Protein AF-A0A3R6ETW4-F1 (afdb_monomer)

Organism: NCBI:txid165179

Mean predicted aligned error: 7.51 Å

Sequence (128 aa):
MEHKNILSYIAKDIQKTCERLGIYAQFTPKDEKHIVSSDFKMEPAIFKSIHVEADLHIHPSEVSGEDDVLDIDVSLHYRYYHWEGGENGCNIGWMKYQIQQAHFNKDKVYIDNFESLCTIKRWRGIEL

Solvent-accessible surface area (backbone atoms only — not comparable to full-atom values): 7126 Å² total; per-residue (Å²): 89,86,26,65,20,51,62,55,42,50,28,51,53,49,31,60,52,38,43,76,73,72,42,73,45,57,47,44,65,77,54,100,42,37,33,38,35,39,69,45,86,59,89,77,80,70,57,70,43,32,32,41,41,33,44,47,49,76,43,76,46,83,60,87,90,56,86,66,31,31,31,36,42,31,45,32,29,41,40,38,30,39,78,91,59,62,74,53,69,46,70,51,24,39,38,38,37,36,38,46,47,86,53,60,79,28,76,61,40,62,53,48,100,83,77,45,95,57,72,70,52,75,50,74,55,71,52,129

Secondary structure (DSSP, 8-state):
-EESSHHHHHHHHHHHHHHHTT----EEE-SSSEEEEPP---SS--EEEEEEEEEEEEEE---TT-TTEEEEEEEEEEEEEETTS-EEEEEEEEEEEEEEHHHHT-S-EE--TT--SS--EEEEEE--

Radius of gyration: 16.04 Å; Cα contacts (8 Å, |Δi|>4): 258; chains: 1; bounding box: 39×25×47 Å

Nearest PDB structures (foldseek):
  4akr-assembly2_D  TM=2.460E-01  e=7.862E-01  Dictyostelium discoideum AX2
  2aex-assembly1_A-2  TM=2.395E-01  e=8.744E-01  Homo sapiens
  1vju-assembly2_B  TM=2.584E-01  e=6.592E+00  Leishmania major

pLDDT: mean 81.84, std 14.34, range [36.06, 96.69]

Foldseek 3Di:
DKAQAVVRVVQVVVCVVCVVVVFNWRWDDPDPFKIKTAFDADPPRFFPTKIKIKGWDKDADPDPPDPQKIKIKIWIKMWTAGPVGDIDMDTFWIKIKMWGNVRRPDSMADDDDPDGPIDIDMDIDTDD

Structure (mmCIF, N/CA/C/O backbone):
data_AF-A0A3R6ETW4-F1
#
_entry.id   AF-A0A3R6ETW4-F1
#
loop_
_atom_site.group_PDB
_atom_site.id
_atom_site.type_symbol
_atom_site.label_atom_id
_atom_site.label_alt_id
_atom_site.label_comp_id
_atom_site.label_asym_id
_atom_site.label_entity_id
_atom_site.label_seq_id
_atom_site.pdbx_PDB_ins_code
_atom_site.Cartn_x
_atom_site.Cartn_y
_atom_site.Cartn_z
_atom_site.occupancy
_atom_site.B_iso_or_equiv
_atom_site.auth_seq_id
_atom_site.auth_comp_id
_atom_site.auth_asym_id
_atom_site.auth_atom_id
_atom_site.pdbx_PDB_model_num
ATOM 1 N N . MET A 1 1 ? -15.527 9.376 0.781 1.00 50.12 1 MET A N 1
ATOM 2 C CA . MET A 1 1 ? -15.152 8.514 -0.388 1.00 50.12 1 MET A CA 1
ATOM 3 C C . MET A 1 1 ? -15.454 7.056 -0.046 1.00 50.12 1 MET A C 1
ATOM 5 O O . MET A 1 1 ? -15.007 6.602 1.000 1.00 50.12 1 MET A O 1
ATOM 9 N N . GLU A 1 2 ? -16.242 6.336 -0.854 1.00 52.22 2 GLU A N 1
ATOM 10 C CA . GLU A 1 2 ? -16.604 4.930 -0.575 1.00 52.22 2 GLU A CA 1
ATOM 11 C C . GLU A 1 2 ? -15.466 3.989 -1.001 1.00 52.22 2 GLU A C 1
ATOM 13 O O . GLU A 1 2 ? -15.030 4.008 -2.154 1.00 52.22 2 GLU A O 1
ATOM 18 N N . HIS A 1 3 ? -14.980 3.171 -0.065 1.00 59.97 3 HIS A N 1
ATOM 19 C CA . HIS A 1 3 ? -13.967 2.149 -0.316 1.00 59.97 3 HIS A CA 1
ATOM 20 C C . HIS A 1 3 ? -14.565 0.756 -0.104 1.00 59.97 3 HIS A C 1
ATOM 22 O O . HIS A 1 3 ? -15.323 0.528 0.841 1.00 59.97 3 HIS A O 1
ATOM 28 N N . LYS A 1 4 ? -14.196 -0.189 -0.979 1.00 69.62 4 LYS A N 1
ATOM 29 C CA . LYS A 1 4 ? -14.671 -1.582 -0.924 1.00 69.62 4 LYS A CA 1
ATOM 30 C C . LYS A 1 4 ? -14.190 -2.337 0.318 1.00 69.62 4 LYS A C 1
ATOM 32 O O . LYS A 1 4 ? -14.741 -3.365 0.633 1.00 69.62 4 LYS A O 1
ATOM 37 N N . ASN A 1 5 ? -13.122 -1.899 0.966 1.00 80.06 5 ASN A N 1
ATOM 38 C CA . ASN A 1 5 ? -12.597 -2.424 2.234 1.00 80.06 5 ASN A CA 1
ATOM 39 C C . ASN A 1 5 ? -11.379 -1.580 2.646 1.00 80.06 5 ASN A C 1
ATOM 41 O O . ASN A 1 5 ? -10.930 -0.716 1.880 1.00 80.06 5 ASN A O 1
ATOM 45 N N . ILE A 1 6 ? -10.815 -1.847 3.826 1.00 86.56 6 ILE A N 1
ATOM 46 C CA . ILE A 1 6 ? -9.614 -1.156 4.315 1.00 86.56 6 ILE A CA 1
ATOM 47 C C . ILE A 1 6 ? -8.431 -1.293 3.349 1.00 86.56 6 ILE A C 1
ATOM 49 O O . ILE A 1 6 ? -7.775 -0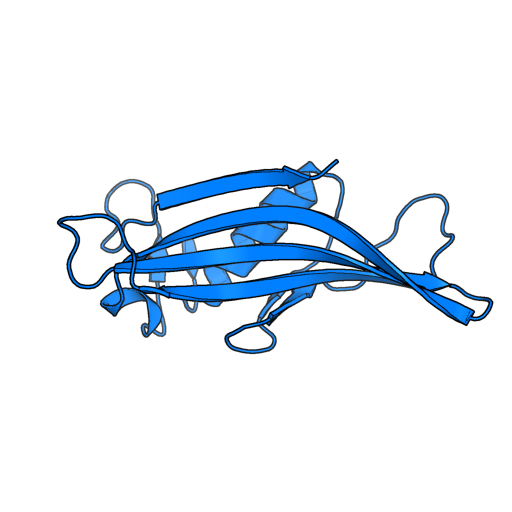.295 3.062 1.00 86.56 6 ILE A O 1
ATOM 53 N N . LEU A 1 7 ? -8.189 -2.474 2.774 1.00 89.44 7 LEU A N 1
ATOM 54 C CA . LEU A 1 7 ? -7.077 -2.674 1.834 1.00 89.44 7 LEU A CA 1
ATOM 55 C C . LEU A 1 7 ? -7.214 -1.796 0.583 1.00 89.44 7 LEU A C 1
ATOM 57 O O . LEU A 1 7 ? -6.240 -1.215 0.112 1.00 89.44 7 LEU A O 1
ATOM 61 N N . SER A 1 8 ? -8.434 -1.623 0.070 1.00 89.81 8 SER A N 1
ATOM 62 C CA . SER A 1 8 ? -8.709 -0.726 -1.057 1.00 89.81 8 SER A CA 1
ATOM 63 C C . SER A 1 8 ? -8.538 0.753 -0.695 1.00 89.81 8 SER A C 1
ATOM 65 O O . SER A 1 8 ? -8.194 1.560 -1.561 1.00 89.81 8 SER A O 1
ATOM 67 N N . TYR A 1 9 ? -8.762 1.122 0.569 1.00 88.88 9 TYR A N 1
ATOM 68 C CA . TYR A 1 9 ? -8.444 2.456 1.073 1.00 88.88 9 TYR A CA 1
ATOM 69 C C . TYR A 1 9 ? -6.932 2.666 1.151 1.00 88.88 9 TYR A C 1
ATOM 71 O O . TYR A 1 9 ? -6.434 3.635 0.579 1.00 88.88 9 TYR A O 1
ATOM 79 N N . ILE A 1 10 ? -6.205 1.731 1.772 1.00 91.25 10 ILE A N 1
ATOM 80 C CA . ILE A 1 10 ? -4.743 1.772 1.888 1.00 91.25 10 ILE A CA 1
ATOM 81 C C . ILE A 1 10 ? -4.107 1.858 0.496 1.00 91.25 10 ILE A C 1
ATOM 83 O O . ILE A 1 10 ? -3.310 2.757 0.251 1.00 91.25 10 ILE A O 1
ATOM 87 N N . ALA A 1 11 ? -4.536 1.028 -0.462 1.00 93.75 11 ALA A N 1
ATOM 88 C CA . ALA A 1 11 ? -4.054 1.086 -1.844 1.00 93.75 11 ALA A CA 1
ATOM 89 C C . ALA A 1 11 ? -4.244 2.475 -2.478 1.00 93.75 11 ALA A C 1
ATOM 91 O O . ALA A 1 11 ? -3.361 2.977 -3.173 1.00 93.75 11 ALA A O 1
ATOM 92 N N . LYS A 1 12 ? -5.381 3.134 -2.218 1.00 92.06 12 LYS A N 1
ATOM 93 C CA . LYS A 1 12 ? -5.652 4.484 -2.727 1.00 92.06 12 LYS A CA 1
ATOM 94 C C . LYS A 1 12 ? -4.847 5.571 -2.018 1.00 92.06 12 LYS A C 1
ATOM 96 O O . LYS A 1 12 ? -4.494 6.553 -2.671 1.00 92.06 12 LYS A O 1
ATOM 101 N N . ASP A 1 13 ? -4.559 5.434 -0.726 1.00 91.69 13 ASP A N 1
ATOM 102 C CA . ASP A 1 13 ? -3.714 6.395 -0.002 1.00 91.69 13 ASP A CA 1
ATOM 103 C C . ASP A 1 13 ? -2.227 6.234 -0.369 1.00 91.69 13 ASP A C 1
ATOM 105 O O . ASP A 1 13 ? -1.531 7.240 -0.541 1.00 91.69 13 ASP A O 1
ATOM 109 N N . ILE A 1 14 ? -1.766 4.997 -0.609 1.00 92.69 14 ILE A N 1
ATOM 110 C CA . ILE A 1 14 ? -0.451 4.706 -1.205 1.00 92.69 14 ILE A CA 1
ATOM 111 C C . ILE A 1 14 ? -0.362 5.360 -2.581 1.00 92.69 14 ILE A C 1
ATOM 113 O O . ILE A 1 14 ? 0.545 6.155 -2.805 1.00 92.69 14 ILE A O 1
ATOM 117 N N . GLN A 1 15 ? -1.340 5.119 -3.465 1.00 94.44 15 GLN A N 1
ATOM 118 C CA . GLN A 1 15 ? -1.366 5.716 -4.803 1.00 94.44 15 GLN A CA 1
ATOM 119 C C . GLN A 1 15 ? -1.197 7.243 -4.742 1.00 94.44 15 GLN A C 1
ATOM 121 O O . GLN A 1 15 ? -0.305 7.790 -5.382 1.00 94.44 15 GLN A O 1
ATOM 126 N N . LYS A 1 16 ? -1.993 7.933 -3.915 1.00 91.94 16 LYS A N 1
ATOM 127 C CA . LYS A 1 16 ? -1.893 9.394 -3.742 1.00 91.94 16 LYS A CA 1
ATOM 128 C C . LYS A 1 16 ? -0.548 9.844 -3.172 1.0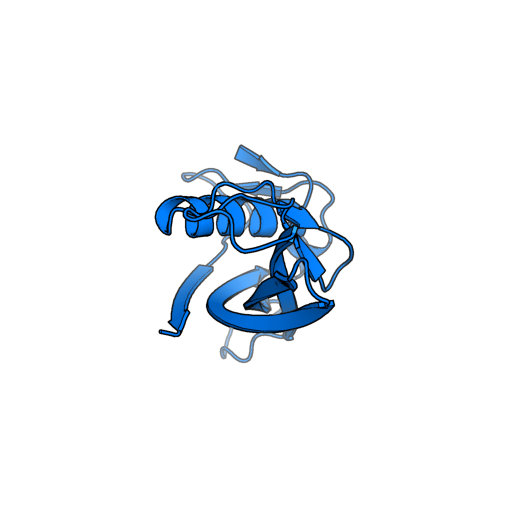0 91.94 16 LYS A C 1
ATOM 130 O O . LYS A 1 16 ? -0.119 10.966 -3.433 1.00 91.94 16 LYS A O 1
ATOM 135 N N . THR A 1 17 ? 0.080 9.026 -2.331 1.00 90.38 17 THR A N 1
ATOM 136 C CA . THR A 1 17 ? 1.395 9.327 -1.753 1.00 90.38 17 THR A CA 1
ATOM 137 C C . THR A 1 17 ? 2.484 9.176 -2.813 1.00 90.38 17 THR A C 1
ATOM 139 O O . THR A 1 17 ? 3.270 10.099 -3.000 1.00 90.38 17 THR A O 1
ATOM 142 N N . CYS A 1 18 ? 2.467 8.083 -3.570 1.00 90.06 18 CYS A N 1
ATOM 143 C CA . CYS A 1 18 ? 3.369 7.816 -4.686 1.00 90.06 18 CYS A CA 1
ATOM 144 C C . CYS A 1 18 ? 3.241 8.862 -5.810 1.00 90.06 18 CYS A C 1
ATOM 146 O O . CYS A 1 18 ? 4.255 9.351 -6.302 1.00 90.06 18 CYS A O 1
ATOM 148 N N . GLU A 1 19 ? 2.026 9.311 -6.139 1.00 91.69 19 GLU A N 1
ATOM 149 C CA . GLU A 1 19 ? 1.798 10.384 -7.122 1.00 91.69 19 GLU A CA 1
ATOM 150 C C . GLU A 1 19 ? 2.516 11.692 -6.739 1.00 91.69 19 GLU A C 1
ATOM 152 O O . GLU A 1 19 ? 3.031 12.396 -7.607 1.00 91.69 19 GLU A O 1
ATOM 157 N N . ARG A 1 20 ? 2.621 12.011 -5.439 1.00 88.56 20 ARG A N 1
ATOM 158 C CA . ARG A 1 20 ? 3.366 13.193 -4.950 1.00 88.56 20 ARG A CA 1
ATOM 159 C C . ARG A 1 20 ? 4.878 13.049 -5.090 1.00 88.56 20 ARG A C 1
ATOM 161 O O . ARG A 1 20 ? 5.576 14.056 -5.081 1.00 88.56 20 ARG A O 1
ATOM 168 N N . LEU A 1 21 ? 5.364 11.818 -5.208 1.00 85.38 21 LEU A N 1
ATOM 169 C CA . LEU A 1 21 ? 6.765 11.489 -5.464 1.00 85.38 21 LEU A CA 1
ATOM 170 C C . LEU A 1 21 ? 7.060 11.370 -6.970 1.00 85.38 21 LEU A C 1
ATOM 172 O O . LEU A 1 21 ? 8.163 10.987 -7.344 1.00 85.38 21 LEU A O 1
ATOM 176 N N . GLY A 1 22 ? 6.088 11.683 -7.837 1.00 87.94 22 GLY A N 1
ATOM 177 C CA . GLY A 1 22 ? 6.221 11.555 -9.291 1.00 87.94 22 GLY A CA 1
ATOM 178 C C . GLY A 1 22 ? 6.000 10.134 -9.819 1.00 87.94 22 GLY A C 1
ATOM 179 O O . GLY A 1 22 ? 6.281 9.864 -10.984 1.00 87.94 22 GLY A O 1
ATOM 180 N N . ILE A 1 23 ? 5.487 9.223 -8.988 1.00 90.31 23 ILE A N 1
ATOM 181 C CA . ILE A 1 23 ? 5.186 7.839 -9.363 1.00 90.31 23 ILE A CA 1
ATOM 182 C C . ILE A 1 23 ? 3.719 7.754 -9.771 1.00 90.31 23 ILE A C 1
ATOM 184 O O . ILE A 1 23 ? 2.818 7.698 -8.931 1.00 90.31 23 ILE A O 1
ATOM 188 N N . TYR A 1 24 ? 3.470 7.719 -11.073 1.00 92.06 24 TYR A N 1
ATOM 189 C CA . TYR A 1 24 ? 2.118 7.637 -11.618 1.00 92.06 24 TYR A CA 1
ATOM 190 C C . TYR A 1 24 ? 1.774 6.185 -11.968 1.00 92.06 24 TYR A C 1
ATOM 192 O O . TYR A 1 24 ? 1.993 5.742 -13.094 1.00 92.06 24 TYR A O 1
ATOM 200 N N . ALA A 1 25 ? 1.242 5.442 -10.993 1.00 93.75 25 ALA A N 1
ATOM 201 C CA . ALA A 1 25 ? 0.883 4.028 -11.127 1.00 93.75 25 ALA A CA 1
ATOM 202 C C . ALA A 1 25 ? -0.464 3.708 -10.458 1.00 93.75 25 ALA A C 1
ATOM 204 O O . ALA A 1 25 ? -0.877 4.378 -9.511 1.00 93.75 25 ALA A O 1
ATOM 205 N N . GLN A 1 26 ? -1.153 2.663 -10.922 1.00 95.88 26 GLN A N 1
ATOM 206 C CA . GLN A 1 26 ? -2.373 2.171 -10.274 1.00 95.88 26 GLN A CA 1
ATOM 207 C C . GLN A 1 26 ? -2.036 1.103 -9.237 1.00 95.88 26 GLN A C 1
ATOM 209 O O . GLN A 1 26 ? -1.430 0.099 -9.584 1.00 95.88 26 GLN A O 1
ATOM 214 N N . PHE A 1 27 ? -2.475 1.274 -7.991 1.00 95.38 27 PHE A N 1
ATOM 215 C CA . PHE A 1 27 ? -2.222 0.317 -6.908 1.00 95.38 27 PHE A CA 1
ATOM 216 C C . PHE A 1 27 ? -3.430 -0.584 -6.670 1.00 95.38 27 PHE A C 1
ATOM 218 O O . PHE A 1 27 ? -4.558 -0.099 -6.547 1.00 95.38 27 PHE A O 1
ATOM 225 N N . THR A 1 28 ? -3.189 -1.893 -6.587 1.00 94.69 28 THR A N 1
ATOM 226 C CA . THR A 1 28 ? -4.239 -2.902 -6.399 1.00 94.69 28 THR A CA 1
ATOM 227 C C . THR A 1 28 ? -3.828 -3.915 -5.327 1.00 94.69 28 THR A C 1
ATOM 229 O O . THR A 1 28 ? -2.720 -4.448 -5.411 1.00 94.69 28 THR A O 1
ATOM 232 N N . PRO A 1 29 ? -4.697 -4.224 -4.343 1.00 93.81 29 PRO A N 1
ATOM 233 C CA . PRO A 1 29 ? -4.467 -5.338 -3.427 1.00 93.81 29 PRO A CA 1
ATOM 234 C C . PRO A 1 29 ? -4.362 -6.658 -4.194 1.00 93.81 29 PRO A C 1
ATOM 236 O O . PRO A 1 29 ? -5.231 -6.969 -5.012 1.00 93.81 29 PRO A O 1
ATOM 239 N N . LYS A 1 30 ? -3.292 -7.413 -3.952 1.00 92.75 30 LYS A N 1
ATOM 240 C CA . LYS A 1 30 ? -3.104 -8.766 -4.491 1.00 92.75 30 LYS A CA 1
ATOM 241 C C . LYS A 1 30 ? -3.640 -9.810 -3.526 1.00 92.75 30 LYS A C 1
ATOM 243 O O . LYS A 1 30 ? -4.335 -10.728 -3.949 1.00 92.75 30 LYS A O 1
ATOM 248 N N . ASP A 1 31 ? -3.355 -9.615 -2.247 1.00 90.75 31 ASP A N 1
ATOM 249 C CA . ASP A 1 31 ? -3.845 -10.414 -1.133 1.00 90.75 31 ASP A CA 1
ATOM 250 C C . ASP A 1 31 ? -3.895 -9.545 0.142 1.00 90.75 31 ASP A C 1
ATOM 252 O O . ASP A 1 31 ? -3.836 -8.315 0.068 1.00 90.75 31 ASP A O 1
ATOM 256 N N . GLU A 1 32 ? -4.059 -10.169 1.309 1.00 87.31 32 GLU A N 1
ATOM 257 C CA . GLU A 1 32 ? -4.174 -9.48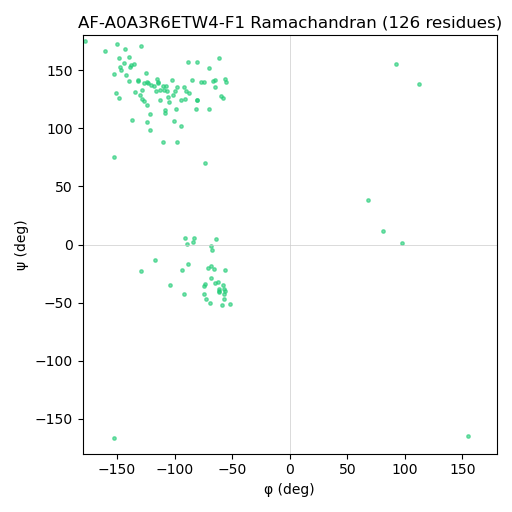0 2.602 1.00 87.31 32 GLU A CA 1
ATOM 258 C C . GLU A 1 32 ? -2.883 -8.791 3.066 1.00 87.31 32 GLU A C 1
ATOM 260 O O . GLU A 1 32 ? -2.933 -7.921 3.935 1.00 87.31 32 GLU A O 1
ATOM 265 N N . LYS A 1 33 ? -1.736 -9.178 2.502 1.00 92.81 33 LYS A N 1
ATOM 266 C CA . LYS A 1 33 ? -0.399 -8.731 2.903 1.00 92.81 33 LYS A CA 1
ATOM 267 C C . LYS A 1 33 ? 0.330 -7.956 1.813 1.00 92.81 33 LYS A C 1
ATOM 269 O O . LYS A 1 33 ? 1.318 -7.305 2.120 1.00 92.81 33 LYS A O 1
ATOM 274 N N . HIS A 1 34 ? -0.149 -7.988 0.573 1.00 94.44 34 HIS A N 1
ATOM 275 C CA . HIS A 1 34 ? 0.553 -7.378 -0.553 1.00 94.44 34 HIS A CA 1
ATOM 276 C C . HIS A 1 34 ? -0.367 -6.475 -1.377 1.00 94.44 34 HIS A C 1
ATOM 278 O O . HIS A 1 34 ? -1.432 -6.881 -1.860 1.00 94.44 34 HIS A O 1
ATOM 284 N N . ILE A 1 35 ? 0.087 -5.245 -1.613 1.00 96.19 35 ILE A N 1
ATOM 285 C CA . ILE A 1 35 ? -0.481 -4.317 -2.594 1.00 96.19 35 ILE A CA 1
ATOM 286 C C . ILE A 1 35 ? 0.590 -4.053 -3.651 1.00 96.19 35 ILE A C 1
ATOM 288 O O . ILE A 1 35 ? 1.733 -3.760 -3.325 1.00 96.19 35 ILE A O 1
ATOM 292 N N . VAL A 1 36 ? 0.225 -4.141 -4.929 1.00 96.69 36 VAL A N 1
ATOM 293 C CA . VAL A 1 36 ? 1.184 -3.993 -6.033 1.00 96.69 36 VAL A CA 1
ATOM 294 C C . VAL A 1 36 ? 0.701 -2.925 -7.003 1.00 96.69 36 VAL A C 1
ATOM 296 O O . VAL A 1 36 ? -0.497 -2.837 -7.304 1.00 96.69 36 VAL A O 1
ATOM 299 N N . SER A 1 37 ? 1.627 -2.094 -7.478 1.00 96.69 37 SER A N 1
ATOM 300 C CA . SER A 1 37 ? 1.347 -1.115 -8.519 1.00 96.69 37 SER A CA 1
ATOM 301 C C . SER A 1 37 ? 1.365 -1.745 -9.912 1.00 96.69 37 SER A C 1
ATOM 303 O O . SER A 1 37 ? 2.014 -2.757 -10.159 1.00 96.69 37 SER A O 1
ATOM 305 N N . SER A 1 38 ? 0.690 -1.114 -10.866 1.00 95.81 38 SER A N 1
ATOM 306 C CA . SER A 1 38 ? 0.990 -1.311 -12.280 1.00 95.81 38 SER A CA 1
ATOM 307 C C . SER A 1 38 ? 2.423 -0.873 -12.582 1.00 95.81 38 SER A C 1
ATOM 309 O O . SER A 1 38 ? 2.982 -0.044 -11.853 1.00 95.81 38 SER A O 1
ATOM 311 N N . ASP A 1 39 ? 2.967 -1.343 -13.702 1.00 92.94 39 ASP A N 1
ATOM 312 C CA . ASP A 1 39 ? 4.185 -0.757 -14.249 1.00 92.94 39 ASP A CA 1
ATOM 313 C C . ASP A 1 39 ? 3.988 0.745 -14.488 1.00 92.94 39 ASP A C 1
ATOM 315 O O . ASP A 1 39 ? 2.914 1.195 -14.911 1.00 92.94 39 ASP A O 1
ATOM 319 N N . PHE A 1 40 ? 5.034 1.519 -14.228 1.00 90.44 40 PHE A N 1
ATOM 320 C CA . PHE A 1 40 ? 5.098 2.937 -14.565 1.00 90.44 40 PHE A CA 1
ATOM 321 C C . PHE A 1 40 ? 6.387 3.236 -15.330 1.00 90.44 40 PHE A C 1
ATOM 323 O O . PHE A 1 40 ? 7.246 2.377 -15.511 1.00 90.44 40 PHE A O 1
ATOM 330 N N . LYS A 1 41 ? 6.501 4.452 -15.865 1.00 85.00 41 LYS A N 1
ATOM 331 C CA . LYS A 1 41 ? 7.682 4.875 -16.622 1.00 85.00 41 LYS A CA 1
ATOM 332 C C . LYS A 1 41 ? 8.462 5.902 -15.820 1.00 85.00 41 LYS A C 1
ATOM 334 O O . LYS A 1 41 ? 7.873 6.828 -15.271 1.00 85.00 41 LYS A O 1
ATOM 339 N N . MET A 1 42 ? 9.779 5.749 -15.810 1.00 78.06 42 MET A N 1
ATOM 340 C CA . MET A 1 42 ? 10.719 6.779 -15.379 1.00 78.06 42 MET A CA 1
ATOM 341 C C . MET A 1 42 ? 11.565 7.189 -16.579 1.00 78.06 42 MET A C 1
ATOM 343 O O . MET A 1 42 ? 11.901 6.346 -17.413 1.00 78.06 42 MET A O 1
ATOM 347 N N . GLU A 1 43 ? 11.887 8.476 -16.678 1.00 76.81 43 GLU A N 1
ATOM 348 C CA . GLU A 1 43 ? 12.816 8.978 -17.687 1.00 76.81 43 GLU A CA 1
ATOM 349 C C . GLU A 1 43 ? 14.219 9.147 -17.086 1.00 76.81 43 GLU A C 1
ATOM 351 O O . GLU A 1 43 ? 14.338 9.694 -15.986 1.00 76.81 43 GLU A O 1
ATOM 356 N N . PRO A 1 44 ? 15.285 8.712 -17.789 1.00 73.88 44 PRO A N 1
ATOM 357 C CA . PRO A 1 44 ? 15.277 7.983 -19.066 1.00 73.88 44 PRO A CA 1
ATOM 358 C 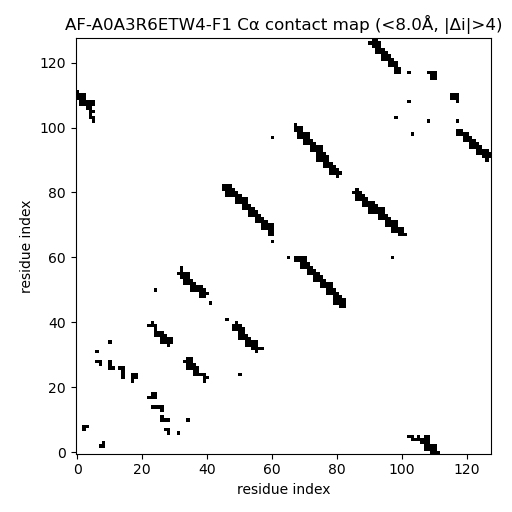C . PRO A 1 44 ? 14.750 6.540 -18.928 1.00 73.88 44 PRO A C 1
ATOM 360 O O . PRO A 1 44 ? 14.886 5.924 -17.875 1.00 73.88 44 PRO A O 1
ATOM 363 N N . ALA A 1 45 ? 14.170 5.986 -20.002 1.00 74.19 45 ALA A N 1
ATOM 364 C CA . ALA A 1 45 ? 13.531 4.661 -20.015 1.00 74.19 45 ALA A CA 1
ATOM 365 C C . ALA A 1 45 ? 14.548 3.498 -19.975 1.00 74.19 45 ALA A C 1
ATOM 367 O O . ALA A 1 45 ? 14.752 2.787 -20.957 1.00 74.19 45 ALA A O 1
ATOM 368 N N . ILE A 1 46 ? 15.200 3.325 -18.826 1.00 79.31 46 ILE A N 1
ATOM 369 C CA . ILE A 1 46 ? 16.263 2.333 -18.589 1.00 79.31 46 ILE A CA 1
ATOM 370 C C . ILE A 1 46 ? 15.740 0.969 -18.117 1.00 79.31 46 ILE A C 1
ATOM 372 O O . ILE A 1 46 ? 16.456 -0.031 -18.187 1.00 79.31 46 ILE A O 1
ATOM 376 N N . PHE A 1 47 ? 14.492 0.913 -17.652 1.00 84.44 47 PHE A N 1
ATOM 377 C CA . PHE A 1 47 ? 13.880 -0.295 -17.105 1.00 84.44 47 PHE A CA 1
ATOM 378 C C . PHE A 1 47 ? 12.931 -0.939 -18.116 1.00 84.44 47 PHE A C 1
ATOM 380 O O . PHE A 1 47 ? 12.208 -0.250 -18.838 1.00 84.44 47 PHE A O 1
ATOM 387 N N . LYS A 1 48 ? 12.938 -2.273 -18.162 1.00 85.81 48 LYS A N 1
ATOM 388 C CA . LYS A 1 48 ? 11.986 -3.080 -18.933 1.00 85.81 48 LYS A CA 1
ATOM 389 C C . LYS A 1 48 ? 10.621 -3.110 -18.259 1.00 85.81 48 LYS A C 1
ATOM 391 O O . LYS A 1 48 ? 9.602 -2.977 -18.929 1.00 85.81 48 LYS A O 1
ATOM 396 N N . SER A 1 49 ? 10.635 -3.260 -16.943 1.00 90.31 49 SER A N 1
ATOM 397 C CA . SER A 1 49 ? 9.491 -3.073 -16.060 1.00 90.31 49 SER A CA 1
ATOM 398 C C . SER A 1 49 ? 9.979 -2.413 -14.778 1.00 90.31 49 SER A C 1
ATOM 400 O O . SER A 1 49 ? 11.116 -2.635 -14.348 1.00 90.31 49 SER A O 1
ATOM 402 N N . ILE A 1 50 ? 9.134 -1.565 -14.208 1.00 92.12 50 ILE A N 1
ATOM 403 C CA . ILE A 1 50 ? 9.360 -0.954 -12.907 1.00 92.12 50 ILE A CA 1
ATOM 404 C C . ILE A 1 50 ? 8.008 -0.727 -12.244 1.00 92.12 50 ILE A C 1
ATOM 406 O O . ILE A 1 50 ? 7.113 -0.099 -12.816 1.00 92.12 50 ILE A O 1
ATOM 410 N N . HIS A 1 51 ? 7.878 -1.243 -11.030 1.00 94.94 51 HIS A N 1
ATOM 411 C CA . HIS A 1 51 ? 6.659 -1.200 -10.237 1.00 94.94 51 HIS A CA 1
ATOM 412 C C . HIS A 1 51 ? 6.997 -1.001 -8.757 1.00 94.94 51 HIS A C 1
ATOM 414 O O . HIS A 1 51 ? 8.155 -1.061 -8.339 1.00 94.94 51 HIS A O 1
ATOM 420 N N . VAL A 1 52 ? 5.972 -0.701 -7.966 1.00 94.56 52 VAL A N 1
ATOM 421 C CA . VAL A 1 52 ? 6.055 -0.581 -6.512 1.00 94.56 52 VAL A CA 1
ATOM 422 C C . VAL A 1 52 ? 5.328 -1.757 -5.881 1.00 94.56 52 VAL A C 1
ATOM 424 O O . VAL A 1 52 ? 4.188 -2.065 -6.237 1.00 94.56 52 VAL A O 1
ATOM 427 N N . GLU A 1 53 ? 5.981 -2.377 -4.913 1.00 95.62 53 GLU A N 1
ATOM 428 C CA . GLU A 1 53 ? 5.410 -3.374 -4.017 1.00 95.62 53 GLU A CA 1
ATOM 429 C C . GLU A 1 53 ? 5.234 -2.746 -2.639 1.00 95.62 53 GLU A C 1
ATOM 431 O O . GLU A 1 53 ? 6.090 -2.000 -2.165 1.00 95.62 53 GLU A O 1
ATOM 436 N N . ALA A 1 54 ? 4.088 -3.004 -2.027 1.00 95.44 54 ALA A N 1
ATOM 437 C CA . ALA A 1 54 ? 3.762 -2.566 -0.689 1.00 95.44 54 ALA A CA 1
ATOM 438 C C . ALA A 1 54 ? 3.455 -3.794 0.166 1.00 95.44 54 ALA A C 1
ATOM 440 O O . ALA A 1 54 ? 2.439 -4.463 -0.053 1.00 95.44 54 ALA A O 1
ATOM 441 N N . ASP A 1 55 ? 4.333 -4.055 1.128 1.00 95.75 55 ASP A N 1
ATOM 442 C CA . ASP A 1 55 ? 4.231 -5.165 2.069 1.00 95.75 55 ASP A CA 1
ATOM 443 C C . ASP A 1 55 ? 3.540 -4.683 3.344 1.00 95.75 55 ASP A C 1
ATOM 445 O O . ASP A 1 55 ? 3.961 -3.700 3.954 1.00 95.75 55 ASP A O 1
ATOM 449 N N . LEU A 1 56 ? 2.456 -5.353 3.732 1.00 95.12 56 LEU A N 1
ATOM 450 C CA . LEU A 1 56 ? 1.625 -5.007 4.880 1.00 95.12 56 LEU A CA 1
ATOM 451 C C . LEU A 1 56 ? 1.903 -5.978 6.029 1.00 95.12 56 LEU A C 1
ATOM 453 O O . LEU A 1 56 ? 1.698 -7.191 5.915 1.00 95.12 56 LEU A O 1
ATOM 457 N N . HIS A 1 57 ? 2.292 -5.427 7.172 1.00 94.81 57 HIS A N 1
ATOM 458 C CA . HIS A 1 57 ? 2.378 -6.133 8.437 1.00 94.81 57 HIS A CA 1
ATOM 459 C C . HIS A 1 57 ? 1.253 -5.669 9.362 1.00 94.81 57 HIS A C 1
ATOM 461 O O . HIS A 1 57 ? 1.182 -4.502 9.734 1.00 94.81 57 HIS A O 1
ATOM 467 N N . ILE A 1 58 ? 0.350 -6.588 9.703 1.00 92.19 58 ILE A N 1
ATOM 468 C CA . ILE A 1 58 ? -0.853 -6.305 10.490 1.00 92.19 58 ILE A CA 1
ATOM 469 C C . ILE A 1 58 ? -0.710 -6.995 11.837 1.00 92.19 58 ILE A C 1
ATOM 471 O O . ILE A 1 58 ? -0.522 -8.213 11.888 1.00 92.19 58 ILE A O 1
ATOM 475 N N . HIS A 1 59 ? -0.829 -6.236 12.918 1.00 91.81 59 HIS A N 1
ATOM 476 C CA . HIS A 1 59 ? -0.714 -6.759 14.272 1.00 91.81 59 HIS A CA 1
ATOM 477 C C . HIS A 1 59 ? -1.608 -5.981 15.247 1.00 91.81 59 HIS A C 1
ATOM 479 O O . HIS A 1 59 ? -2.027 -4.861 14.950 1.00 91.81 59 HIS A O 1
ATOM 485 N N . PRO A 1 60 ? -1.935 -6.557 16.417 1.00 90.06 60 PRO A N 1
ATOM 486 C CA . PRO A 1 60 ? -2.590 -5.806 17.480 1.00 90.06 60 PRO A CA 1
ATOM 487 C C . PRO A 1 60 ? -1.771 -4.567 17.860 1.00 90.06 60 PRO A C 1
ATOM 489 O O . PRO A 1 60 ? -0.540 -4.622 17.915 1.00 90.06 60 PRO A O 1
ATOM 492 N N . SER A 1 61 ? -2.459 -3.457 18.114 1.00 86.25 61 SER A N 1
ATOM 493 C CA . SER A 1 61 ? -1.841 -2.230 18.612 1.00 86.25 61 SER A CA 1
ATOM 494 C C . SER A 1 61 ? -1.268 -2.456 20.011 1.00 86.25 61 SER A C 1
ATOM 496 O O . SER A 1 61 ? -1.924 -3.026 20.882 1.00 86.25 61 SER A O 1
ATOM 498 N N . GLU A 1 62 ? -0.048 -1.974 20.239 1.00 81.06 62 GLU A N 1
ATOM 499 C CA . GLU A 1 62 ? 0.601 -1.997 21.558 1.00 81.06 62 GLU A CA 1
ATOM 500 C C . GLU A 1 62 ? 0.279 -0.741 22.390 1.00 81.06 62 GLU A C 1
ATOM 502 O O . GLU A 1 62 ? 0.757 -0.583 23.516 1.00 81.06 62 GLU A O 1
ATOM 507 N N . VAL A 1 63 ? -0.522 0.184 21.847 1.00 72.81 63 VAL A N 1
ATOM 508 C CA . VAL A 1 63 ? -0.875 1.434 22.524 1.00 72.81 63 VAL A CA 1
ATOM 509 C C . VAL A 1 63 ? -1.806 1.142 23.702 1.00 72.81 63 VAL A C 1
ATOM 511 O O . VAL A 1 63 ? -2.938 0.693 23.537 1.00 72.81 63 VAL A O 1
ATOM 514 N N . SER A 1 64 ? -1.333 1.436 24.915 1.00 59.59 64 SER A N 1
ATOM 515 C CA . SER A 1 64 ? -2.076 1.199 26.154 1.00 59.59 64 SER A CA 1
ATOM 516 C C . SER A 1 64 ? -3.426 1.928 26.169 1.00 59.59 64 SER A C 1
ATOM 518 O O . SER A 1 64 ? -3.459 3.154 26.043 1.00 59.59 64 SER 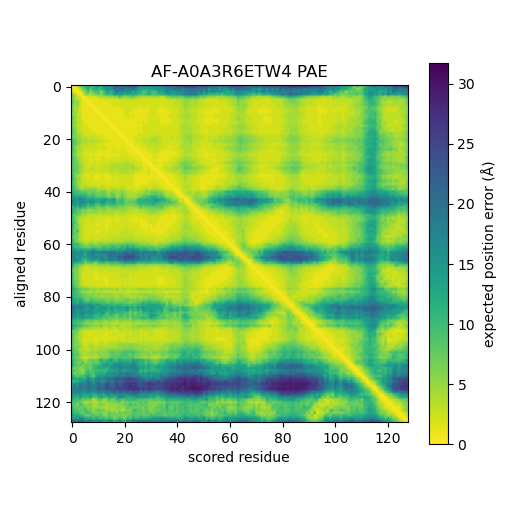A O 1
ATOM 520 N N . GLY A 1 65 ? -4.515 1.193 26.414 1.00 65.38 65 GLY A N 1
ATOM 521 C CA . GLY A 1 65 ? -5.855 1.753 26.634 1.00 65.38 65 GLY A CA 1
ATOM 522 C C . GLY A 1 65 ? -6.781 1.763 25.413 1.00 65.38 65 GLY A C 1
ATOM 523 O O . GLY A 1 65 ? -7.912 2.228 25.538 1.00 65.38 65 GLY A O 1
ATOM 524 N N . GLU A 1 66 ? -6.341 1.246 24.264 1.00 66.94 66 GLU A N 1
ATOM 525 C CA . GLU A 1 66 ? -7.201 1.001 23.101 1.00 66.94 66 GLU A CA 1
ATOM 526 C C . GLU A 1 66 ? -7.382 -0.517 22.901 1.00 66.94 66 GLU A C 1
ATOM 528 O O . GLU A 1 66 ? -6.609 -1.158 22.191 1.00 66.94 66 GLU A O 1
ATOM 533 N N . ASP A 1 67 ? -8.393 -1.107 23.549 1.00 67.50 67 ASP A N 1
ATOM 534 C CA . ASP A 1 67 ? -8.798 -2.491 23.262 1.00 67.50 67 ASP A CA 1
ATOM 535 C C . ASP A 1 67 ? -9.339 -2.583 21.814 1.00 67.50 67 ASP A C 1
ATOM 537 O O . ASP A 1 67 ? -10.052 -1.687 21.357 1.00 67.50 67 ASP A O 1
ATOM 541 N N . ASP A 1 68 ? -9.033 -3.675 21.099 1.00 81.25 68 ASP A N 1
ATOM 542 C CA . ASP A 1 68 ? -9.557 -3.994 19.749 1.00 81.25 68 ASP A CA 1
ATOM 543 C C . ASP A 1 68 ? -9.075 -3.075 18.597 1.00 81.25 68 ASP A C 1
ATOM 545 O O . ASP A 1 68 ? -9.815 -2.746 17.661 1.00 81.25 68 ASP A O 1
ATOM 549 N N . VAL A 1 69 ? -7.803 -2.663 18.636 1.00 85.19 69 VAL A N 1
ATOM 550 C CA . VAL A 1 69 ? -7.157 -1.859 17.584 1.00 85.19 69 VAL A CA 1
ATOM 551 C C . VAL A 1 69 ? -6.038 -2.639 16.893 1.00 85.19 69 VAL A C 1
ATOM 553 O O . VAL A 1 69 ? -5.252 -3.334 17.533 1.00 85.19 69 VAL A O 1
ATOM 556 N N . LEU A 1 70 ? -5.961 -2.503 15.570 1.00 88.25 70 LEU A N 1
ATOM 557 C CA . LEU A 1 70 ? -4.909 -3.044 14.718 1.00 88.25 70 LEU A CA 1
ATOM 558 C C . LEU A 1 70 ? -3.992 -1.920 14.241 1.00 88.25 70 LEU A C 1
ATOM 560 O O . LEU A 1 70 ? -4.459 -0.906 13.710 1.00 88.25 70 LEU A O 1
ATOM 564 N N . ASP A 1 71 ? -2.696 -2.156 14.370 1.00 90.25 71 ASP A N 1
ATOM 565 C CA . ASP A 1 71 ? -1.657 -1.407 13.686 1.00 90.25 71 ASP A CA 1
ATOM 566 C C . ASP A 1 71 ? -1.338 -2.118 12.360 1.00 90.25 71 ASP A C 1
ATOM 568 O O . ASP A 1 71 ? -1.250 -3.347 12.281 1.00 90.25 71 ASP A O 1
ATOM 572 N N . ILE A 1 72 ? -1.220 -1.329 11.293 1.00 92.31 72 ILE A N 1
ATOM 573 C CA . ILE A 1 72 ? -0.848 -1.790 9.958 1.00 92.31 72 ILE A CA 1
ATOM 574 C C . ILE A 1 72 ? 0.374 -0.997 9.523 1.00 92.31 72 ILE A C 1
ATOM 576 O O . ILE A 1 72 ? 0.258 0.174 9.144 1.00 92.31 72 ILE A O 1
ATOM 580 N N . ASP A 1 73 ? 1.523 -1.651 9.549 1.00 93.81 73 ASP A N 1
ATOM 581 C CA . ASP A 1 73 ? 2.768 -1.117 9.024 1.00 93.81 73 ASP A CA 1
ATOM 582 C C . ASP A 1 73 ? 2.897 -1.511 7.552 1.00 93.81 73 ASP A C 1
ATOM 584 O O . ASP A 1 73 ? 2.666 -2.658 7.171 1.00 93.81 73 ASP A O 1
ATOM 588 N N . VAL A 1 74 ? 3.225 -0.544 6.704 1.00 94.62 74 VAL A N 1
ATOM 589 C CA . VAL A 1 74 ? 3.339 -0.713 5.256 1.00 94.62 74 VAL A CA 1
ATOM 590 C C . VAL A 1 74 ? 4.723 -0.284 4.818 1.00 94.62 74 VAL A C 1
ATOM 592 O O . VAL A 1 74 ? 5.071 0.888 4.958 1.00 94.62 74 VAL A O 1
ATOM 595 N N . SER A 1 75 ? 5.471 -1.206 4.227 1.00 94.69 75 SER A N 1
ATOM 596 C CA . SER A 1 75 ? 6.780 -0.940 3.631 1.00 94.69 75 SER A CA 1
ATOM 597 C C . SER A 1 75 ? 6.638 -0.833 2.120 1.00 94.69 75 SER A C 1
ATOM 599 O O . SER A 1 75 ? 6.020 -1.692 1.498 1.00 94.69 75 SER A O 1
ATOM 601 N N . LEU A 1 76 ? 7.164 0.238 1.526 1.00 93.56 76 LEU A N 1
ATOM 602 C CA . LEU A 1 76 ? 7.091 0.494 0.089 1.00 93.56 76 LEU A CA 1
ATOM 603 C C . LEU A 1 76 ? 8.449 0.227 -0.555 1.00 93.56 76 LEU A C 1
ATOM 605 O O . LEU A 1 76 ? 9.453 0.824 -0.162 1.00 93.56 76 LEU A O 1
ATOM 609 N N . HIS A 1 77 ? 8.461 -0.601 -1.593 1.00 93.25 77 HIS A N 1
ATOM 610 C CA . HIS A 1 77 ? 9.664 -1.024 -2.299 1.00 93.25 77 HIS A CA 1
ATOM 611 C C . HIS A 1 77 ? 9.510 -0.803 -3.802 1.00 93.25 77 HIS A C 1
ATOM 613 O O . HIS A 1 77 ? 8.510 -1.207 -4.392 1.00 93.25 77 HIS A O 1
ATOM 619 N N . TYR A 1 78 ? 10.511 -0.212 -4.455 1.00 89.50 78 TYR A N 1
ATOM 620 C CA . TYR A 1 78 ? 10.618 -0.318 -5.907 1.00 89.50 78 TYR A CA 1
ATOM 621 C C . TYR A 1 78 ? 11.163 -1.685 -6.274 1.00 89.50 78 TYR A C 1
ATOM 623 O O . TYR A 1 78 ? 12.128 -2.149 -5.667 1.00 89.50 78 TYR A O 1
ATOM 631 N N . ARG A 1 79 ? 10.615 -2.263 -7.336 1.00 91.69 79 ARG A N 1
ATOM 632 C CA . ARG A 1 79 ? 11.195 -3.394 -8.054 1.00 91.69 79 ARG A CA 1
ATOM 633 C C . ARG A 1 79 ? 11.356 -3.019 -9.511 1.00 91.69 79 ARG A C 1
ATOM 635 O O . ARG A 1 79 ? 10.478 -2.378 -10.086 1.00 91.69 79 ARG A O 1
ATOM 642 N N . TYR A 1 80 ? 12.467 -3.419 -10.111 1.00 89.88 80 TYR A N 1
ATOM 643 C CA . TYR A 1 80 ? 12.696 -3.198 -11.530 1.00 89.88 80 TYR A CA 1
ATOM 644 C C . TYR A 1 80 ? 13.492 -4.326 -12.168 1.00 89.88 80 TYR A C 1
ATOM 646 O O . TYR A 1 80 ? 14.350 -4.949 -11.543 1.00 89.88 80 TYR A O 1
ATOM 654 N N . TYR A 1 81 ? 13.223 -4.526 -13.455 1.00 87.44 81 TYR A N 1
ATOM 655 C CA . TYR A 1 81 ? 13.950 -5.449 -14.315 1.00 87.44 81 TYR A CA 1
ATOM 656 C C . TYR A 1 81 ? 14.622 -4.687 -15.452 1.00 87.44 81 TYR A C 1
ATOM 658 O O . TYR A 1 81 ? 14.011 -3.826 -16.093 1.00 87.44 81 TYR A O 1
ATOM 666 N N . HIS A 1 82 ? 15.873 -5.030 -15.743 1.00 83.69 82 HIS A N 1
ATOM 667 C CA . HIS A 1 82 ? 16.616 -4.453 -16.863 1.00 83.69 82 HIS A CA 1
ATOM 668 C C . HIS A 1 82 ? 16.407 -5.235 -18.164 1.00 83.69 82 HIS A C 1
ATOM 670 O O . HIS A 1 82 ? 16.088 -6.425 -18.169 1.00 83.69 82 HIS A O 1
ATOM 676 N N . TRP A 1 83 ? 16.620 -4.562 -19.297 1.00 77.75 83 TRP A N 1
ATOM 677 C CA . TRP A 1 83 ? 16.528 -5.172 -20.628 1.00 77.75 83 TRP A CA 1
ATOM 678 C C . TRP A 1 83 ? 17.594 -6.244 -20.879 1.00 77.75 83 TRP A C 1
ATOM 680 O O . TRP A 1 83 ? 17.312 -7.231 -21.552 1.00 77.75 83 TRP A O 1
ATOM 690 N N . GLU A 1 84 ? 18.784 -6.074 -20.302 1.00 80.88 84 GLU A N 1
ATOM 691 C CA . GLU A 1 84 ? 19.926 -6.992 -20.436 1.00 80.88 84 GLU A CA 1
ATOM 692 C C . GLU A 1 84 ? 19.869 -8.177 -19.451 1.00 80.88 84 GLU A C 1
ATOM 694 O O . GLU A 1 84 ? 20.757 -9.026 -19.437 1.00 80.88 84 GLU A O 1
ATOM 699 N N . GLY A 1 85 ? 18.800 -8.261 -18.652 1.00 70.19 85 GLY A N 1
ATOM 700 C CA . GLY A 1 85 ? 18.691 -9.180 -17.522 1.00 70.19 85 GLY A CA 1
ATOM 701 C C . GLY A 1 85 ? 19.148 -8.534 -16.211 1.00 70.19 85 GLY A C 1
ATOM 702 O O . GLY A 1 85 ? 19.910 -7.572 -16.202 1.00 70.19 85 GLY A O 1
ATOM 703 N N . GLY A 1 86 ? 18.635 -9.048 -15.093 1.00 72.12 86 GLY A N 1
ATOM 704 C CA . GLY A 1 86 ? 18.865 -8.505 -13.752 1.00 72.12 86 GLY A CA 1
ATOM 705 C C . GLY A 1 86 ? 17.604 -7.898 -13.137 1.00 72.12 86 GLY A C 1
ATOM 706 O O . GLY A 1 86 ? 16.832 -7.214 -13.812 1.00 72.12 86 GLY A O 1
ATOM 707 N N . GLU A 1 87 ? 17.421 -8.176 -11.851 1.00 80.62 87 GLU A N 1
ATOM 708 C CA . GLU A 1 87 ? 16.355 -7.665 -10.992 1.00 80.62 87 GLU A CA 1
ATOM 709 C C . GLU A 1 87 ? 16.998 -6.967 -9.800 1.00 80.62 87 GLU A C 1
ATOM 711 O O . GLU A 1 87 ? 17.985 -7.460 -9.248 1.00 80.62 87 GLU A O 1
ATOM 716 N N . ASN A 1 88 ? 16.447 -5.828 -9.397 1.00 83.81 88 ASN A N 1
ATOM 717 C CA . ASN A 1 88 ? 16.860 -5.158 -8.175 1.00 83.81 88 ASN A CA 1
ATOM 718 C C . ASN A 1 88 ? 15.680 -4.375 -7.577 1.00 83.81 88 ASN A C 1
ATOM 720 O O . ASN A 1 88 ? 14.604 -4.269 -8.173 1.00 83.81 88 ASN A O 1
ATOM 724 N N . GLY A 1 89 ? 15.872 -3.846 -6.375 1.00 82.25 89 GLY A N 1
ATOM 725 C CA . GLY A 1 89 ? 14.888 -3.032 -5.690 1.00 82.25 89 GLY A CA 1
ATOM 726 C C . GLY A 1 89 ? 15.490 -2.170 -4.592 1.00 82.25 89 GLY A C 1
ATOM 727 O O . GLY A 1 89 ? 16.641 -2.349 -4.200 1.00 82.25 89 GLY A O 1
ATOM 728 N N . CYS A 1 90 ? 14.707 -1.208 -4.116 1.00 85.38 90 CYS A N 1
ATOM 729 C CA . CYS A 1 90 ? 15.086 -0.328 -3.014 1.00 85.38 90 CYS A CA 1
ATOM 730 C C . CYS A 1 90 ? 13.851 0.061 -2.201 1.00 85.38 90 CYS A C 1
ATOM 732 O O . CYS A 1 90 ? 12.750 0.127 -2.752 1.00 85.38 90 CYS A O 1
ATOM 734 N N . ASN A 1 91 ? 14.038 0.354 -0.916 1.00 88.62 91 ASN A N 1
ATOM 735 C CA . ASN A 1 91 ? 12.998 0.967 -0.100 1.00 88.62 91 ASN A CA 1
ATOM 736 C C . ASN A 1 91 ? 12.718 2.388 -0.595 1.00 88.62 91 ASN A C 1
ATOM 738 O O . ASN A 1 91 ? 13.624 3.123 -0.977 1.00 88.62 91 ASN A O 1
ATOM 742 N N . ILE A 1 92 ? 11.443 2.758 -0.589 1.00 88.00 92 ILE A N 1
ATOM 743 C CA . ILE A 1 92 ? 10.954 4.102 -0.923 1.00 88.00 92 ILE A CA 1
ATOM 744 C C . ILE A 1 92 ? 10.563 4.832 0.358 1.00 88.00 92 ILE A C 1
ATOM 746 O O . ILE A 1 92 ? 10.685 6.048 0.485 1.00 88.00 92 ILE A O 1
ATOM 750 N N . GLY A 1 93 ? 10.032 4.084 1.316 1.00 90.12 93 GLY A N 1
ATOM 751 C CA . GLY A 1 93 ? 9.505 4.628 2.546 1.00 90.12 93 GLY A CA 1
ATOM 752 C C . GLY A 1 93 ? 8.463 3.711 3.140 1.00 90.12 93 GLY A C 1
ATOM 753 O O . GLY A 1 93 ? 8.316 2.552 2.749 1.00 90.12 93 GLY A O 1
ATOM 754 N N . TRP A 1 94 ? 7.718 4.265 4.080 1.00 92.62 94 TRP A N 1
ATOM 755 C CA . TRP A 1 94 ? 6.773 3.508 4.872 1.00 92.62 94 TRP A CA 1
ATOM 756 C C . TRP A 1 94 ? 5.525 4.328 5.167 1.00 92.62 94 TRP A C 1
ATOM 758 O O . TRP A 1 94 ? 5.523 5.565 5.177 1.00 92.62 94 TRP A O 1
ATOM 768 N N . MET A 1 95 ? 4.437 3.620 5.428 1.00 92.69 95 MET A N 1
ATOM 769 C CA . MET A 1 95 ? 3.192 4.186 5.922 1.00 92.69 95 MET A CA 1
ATOM 770 C C . MET A 1 95 ? 2.724 3.353 7.106 1.00 92.69 95 MET A C 1
ATOM 772 O O . MET A 1 95 ? 2.843 2.138 7.087 1.00 92.69 95 MET A O 1
ATOM 776 N N . LYS A 1 96 ? 2.172 4.000 8.126 1.00 91.69 96 LYS A N 1
ATOM 777 C CA . LYS A 1 96 ? 1.556 3.321 9.263 1.00 91.69 96 LYS A CA 1
ATOM 778 C C . LYS A 1 96 ? 0.103 3.735 9.366 1.00 91.69 96 LYS A C 1
ATOM 780 O O . LYS A 1 96 ? -0.207 4.923 9.244 1.00 91.69 96 LYS A O 1
ATOM 785 N N . TYR A 1 97 ? -0.767 2.773 9.622 1.00 90.19 97 TYR A N 1
ATOM 786 C CA . TYR A 1 97 ? -2.181 2.993 9.881 1.00 90.19 97 TYR A CA 1
ATOM 787 C C . TYR A 1 97 ? -2.557 2.374 11.217 1.00 90.19 97 TYR A C 1
ATOM 789 O O . TYR A 1 97 ? -2.015 1.348 11.606 1.00 90.19 97 TYR A O 1
ATOM 797 N N . GLN A 1 98 ? -3.516 2.990 11.893 1.00 88.00 98 GLN A N 1
ATOM 798 C CA . GLN A 1 98 ? -4.149 2.422 13.071 1.00 88.00 98 GLN A CA 1
ATOM 799 C C . GLN A 1 98 ? -5.660 2.460 12.872 1.00 88.00 98 GLN A C 1
ATOM 801 O O . GLN A 1 98 ? -6.218 3.518 12.556 1.00 88.00 98 GLN A O 1
ATOM 806 N N . ILE A 1 99 ? -6.301 1.301 13.013 1.00 85.88 99 ILE A N 1
ATOM 807 C CA . ILE A 1 99 ? -7.726 1.090 12.742 1.00 85.88 99 ILE A CA 1
ATOM 808 C C . ILE A 1 99 ? -8.338 0.192 13.814 1.00 85.88 99 ILE A C 1
ATOM 810 O O . ILE A 1 99 ? -7.658 -0.671 14.354 1.00 85.88 99 ILE A O 1
ATOM 814 N N . GLN A 1 100 ? -9.637 0.306 14.082 1.00 83.12 100 GLN A N 1
ATOM 815 C CA . GLN A 1 100 ? -10.299 -0.687 14.939 1.00 83.12 100 GLN A CA 1
ATOM 816 C C . GLN A 1 100 ? -10.498 -2.000 14.171 1.00 83.12 100 GLN A C 1
ATOM 818 O O . GLN A 1 100 ? -10.890 -1.989 12.996 1.00 83.12 100 GLN A O 1
ATOM 823 N N . GLN A 1 101 ? -10.282 -3.131 14.841 1.00 81.62 101 GLN A N 1
ATOM 824 C CA . GLN A 1 101 ? -10.361 -4.470 14.252 1.00 81.62 101 GLN A CA 1
ATOM 825 C C . GLN A 1 101 ? -11.732 -4.744 13.619 1.00 81.62 101 GLN A C 1
ATOM 827 O O . GLN A 1 101 ? -11.815 -5.283 12.512 1.00 81.62 101 GLN A O 1
ATOM 832 N N . ALA A 1 102 ? -12.812 -4.274 14.252 1.00 77.12 102 ALA A N 1
ATOM 833 C CA . ALA A 1 102 ? -14.175 -4.376 13.733 1.00 77.12 102 ALA A CA 1
ATOM 834 C C . ALA A 1 102 ? -14.375 -3.759 12.331 1.00 77.12 102 ALA A C 1
ATOM 836 O O . ALA A 1 102 ? -15.331 -4.116 11.641 1.00 77.12 102 ALA A O 1
ATOM 837 N N . HIS A 1 103 ? -13.511 -2.835 11.891 1.00 76.06 103 HIS A N 1
ATOM 838 C CA . HIS A 1 103 ? -13.577 -2.231 10.555 1.00 76.06 103 HIS A CA 1
ATOM 839 C C . HIS A 1 103 ? -12.710 -2.925 9.514 1.00 76.06 103 HIS A C 1
ATOM 841 O O . HIS A 1 103 ? -13.008 -2.802 8.326 1.00 76.06 103 HIS A O 1
ATOM 847 N N . PHE A 1 104 ? -11.680 -3.662 9.932 1.00 77.19 104 PHE A N 1
ATOM 848 C CA . PHE A 1 104 ? -10.802 -4.375 9.008 1.00 77.19 104 PHE A CA 1
ATOM 849 C C . PHE A 1 104 ? -11.568 -5.420 8.190 1.00 77.19 104 PHE A C 1
ATOM 851 O O . PHE A 1 104 ? -11.417 -5.486 6.973 1.00 77.19 104 PHE A O 1
ATOM 858 N N . ASN A 1 105 ? -12.481 -6.140 8.844 1.00 71.38 105 ASN A N 1
ATOM 859 C CA . ASN A 1 105 ? -13.266 -7.220 8.240 1.00 71.38 105 ASN A CA 1
ATOM 860 C C . ASN A 1 105 ? -14.518 -6.746 7.477 1.00 71.38 105 ASN A C 1
ATOM 862 O O . ASN A 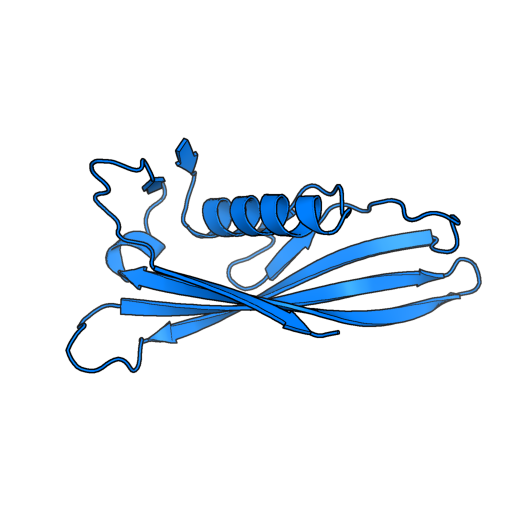1 105 ? -15.334 -7.572 7.075 1.00 71.38 105 ASN A O 1
ATOM 866 N N . LYS A 1 106 ? -14.736 -5.432 7.316 1.00 74.75 106 LYS A N 1
ATOM 867 C CA . LYS A 1 106 ? -15.932 -4.919 6.630 1.00 74.75 106 LYS A CA 1
ATOM 868 C C . LYS A 1 106 ? -15.712 -4.811 5.121 1.00 74.75 106 LYS A C 1
ATOM 870 O O . LYS A 1 106 ? -14.809 -4.113 4.664 1.00 74.75 106 LYS A O 1
ATOM 875 N N . ASP A 1 107 ? -16.661 -5.362 4.363 1.00 63.88 107 ASP A N 1
ATOM 876 C CA . ASP A 1 107 ? -16.767 -5.256 2.895 1.00 63.88 107 ASP A CA 1
ATOM 877 C C . ASP A 1 107 ? -17.108 -3.846 2.381 1.00 63.88 107 ASP A C 1
ATOM 879 O O . ASP A 1 107 ? -17.279 -3.635 1.180 1.00 63.88 107 ASP A O 1
ATOM 883 N N . LYS A 1 108 ? -17.297 -2.872 3.277 1.00 62.09 108 LYS A N 1
ATOM 884 C CA . LYS A 1 108 ? -17.487 -1.457 2.944 1.00 62.09 108 LYS A CA 1
ATOM 885 C C . LYS A 1 108 ? -16.962 -0.585 4.070 1.00 62.09 108 LYS A C 1
ATOM 887 O O . LYS A 1 108 ? -17.338 -0.767 5.229 1.00 62.09 108 LYS A O 1
ATOM 892 N N . VAL A 1 109 ? -16.151 0.407 3.715 1.00 61.00 109 VAL A N 1
ATOM 893 C CA . VAL 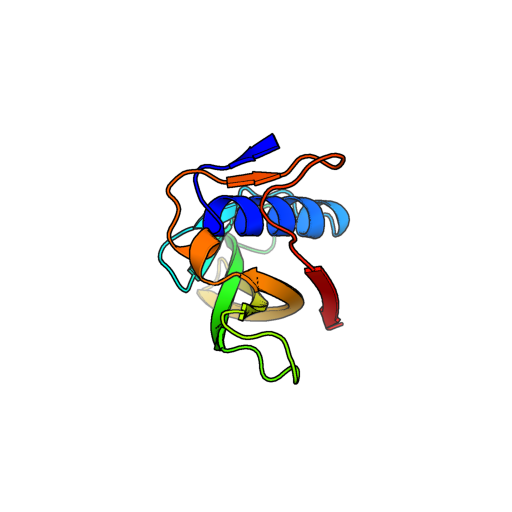A 1 109 ? -15.659 1.416 4.656 1.00 61.00 109 VAL A CA 1
ATOM 894 C C . VAL A 1 109 ? -15.971 2.801 4.098 1.00 61.00 109 VAL A C 1
ATOM 896 O O . VAL A 1 109 ? -15.577 3.142 2.980 1.00 61.00 109 VAL A O 1
ATOM 899 N N . TYR A 1 110 ? -16.696 3.595 4.886 1.00 57.78 110 TYR A N 1
ATOM 900 C CA . TYR A 1 110 ? -17.007 4.988 4.582 1.00 57.78 110 TYR A CA 1
ATOM 901 C C . TYR A 1 110 ? -16.037 5.887 5.339 1.00 57.78 110 TYR A C 1
ATOM 903 O O . TYR A 1 110 ? -16.015 5.887 6.570 1.00 57.78 110 TYR A O 1
ATOM 911 N N . ILE A 1 111 ? -15.229 6.636 4.594 1.00 58.34 111 ILE A N 1
ATOM 912 C CA . ILE A 1 111 ? -14.265 7.586 5.146 1.00 58.34 111 ILE A CA 1
ATOM 913 C C . ILE A 1 111 ? -14.634 8.947 4.563 1.00 58.34 111 ILE A C 1
ATOM 915 O O . ILE A 1 111 ? -14.324 9.233 3.404 1.00 58.34 111 ILE A O 1
ATOM 919 N N . ASP A 1 112 ? -15.359 9.752 5.340 1.00 43.44 112 ASP A N 1
ATOM 920 C CA . ASP A 1 112 ? -15.572 11.173 5.065 1.00 43.44 112 ASP A CA 1
ATOM 921 C C . ASP A 1 112 ? -15.299 12.007 6.320 1.00 43.44 112 ASP A C 1
ATOM 923 O O . ASP A 1 112 ? -15.617 11.616 7.441 1.00 43.44 112 ASP A O 1
ATOM 927 N N . ASN A 1 113 ? -14.671 13.163 6.090 1.00 46.12 113 ASN A N 1
ATOM 928 C CA . ASN A 1 113 ? -13.964 14.012 7.058 1.00 46.12 113 ASN A CA 1
ATOM 929 C C . ASN A 1 113 ? -14.812 14.632 8.185 1.00 46.12 113 ASN A C 1
ATOM 931 O O . ASN A 1 113 ? -14.277 15.447 8.930 1.00 46.12 113 ASN A O 1
ATOM 935 N N . PHE A 1 114 ? -16.100 14.310 8.310 1.00 36.06 114 PHE A N 1
ATOM 936 C CA . PHE A 1 114 ? -16.969 14.981 9.283 1.00 36.06 114 PHE A CA 1
ATOM 937 C C . PHE A 1 114 ? -17.772 14.052 10.194 1.00 36.06 114 PHE A C 1
ATOM 939 O O . PHE A 1 114 ? -18.050 14.458 11.313 1.00 36.06 114 PHE A O 1
ATOM 946 N N . GLU A 1 115 ? -18.031 12.799 9.810 1.00 36.50 115 GLU A N 1
ATOM 947 C CA . GLU A 1 115 ? -18.646 11.789 10.688 1.00 36.50 115 GLU A CA 1
ATOM 948 C C . GLU A 1 115 ? -18.191 10.388 10.246 1.00 36.50 115 GLU A C 1
ATOM 950 O O . GLU A 1 115 ? -18.910 9.649 9.574 1.00 36.50 115 GLU A O 1
ATOM 955 N N . SER A 1 116 ? -16.948 10.010 10.552 1.00 39.00 116 SER A N 1
ATOM 956 C CA . SER A 1 116 ? -16.494 8.645 10.291 1.00 39.00 116 SER A CA 1
ATOM 957 C C . SER A 1 116 ? -16.977 7.715 11.403 1.00 39.00 116 SER A C 1
ATOM 959 O O . SER A 1 116 ? -16.603 7.896 12.559 1.00 39.00 116 SER A O 1
ATOM 961 N N . LEU A 1 117 ? -17.696 6.645 11.054 1.00 49.19 117 LEU A N 1
ATOM 962 C CA . LEU A 1 117 ? -17.865 5.487 11.945 1.00 49.19 117 LEU A CA 1
ATOM 963 C C . LEU A 1 117 ? -16.547 4.717 12.156 1.00 49.19 117 LEU A C 1
ATOM 965 O O . LEU A 1 117 ? -16.549 3.774 12.926 1.00 49.19 117 LEU A O 1
ATOM 969 N N . CYS A 1 118 ? -15.457 5.087 11.467 1.00 53.09 118 CYS A N 1
ATOM 970 C CA . CYS A 1 118 ? -14.131 4.473 11.541 1.00 53.09 118 CYS A CA 1
ATOM 971 C C . CYS A 1 118 ? -13.047 5.563 11.586 1.00 53.09 118 CYS A C 1
ATOM 973 O O . CYS A 1 118 ? -12.769 6.204 10.571 1.00 53.09 118 CYS A O 1
ATOM 975 N N . THR A 1 119 ? -12.426 5.772 12.748 1.00 63.69 119 THR A N 1
ATOM 976 C CA . THR A 1 119 ? -11.272 6.672 12.886 1.00 63.69 119 THR A CA 1
ATOM 977 C C . THR A 1 119 ? -10.009 5.938 12.441 1.00 63.69 119 THR A C 1
ATOM 979 O O . THR A 1 119 ? -9.622 4.954 13.067 1.00 63.69 119 THR A O 1
ATOM 982 N N . ILE A 1 120 ? -9.356 6.421 11.380 1.00 70.69 120 ILE A N 1
ATOM 983 C CA . ILE A 1 120 ? -8.068 5.894 10.909 1.00 70.69 120 ILE A CA 1
ATOM 984 C C . ILE A 1 120 ? -6.981 6.916 11.225 1.00 70.69 120 ILE A C 1
ATOM 986 O O . ILE A 1 120 ? -6.960 8.003 10.638 1.00 70.69 120 ILE A O 1
ATOM 990 N N . LYS A 1 121 ? -6.057 6.573 12.125 1.00 78.81 121 LYS A N 1
ATOM 991 C CA . LYS A 1 121 ? -4.836 7.371 12.312 1.00 78.81 121 LYS A CA 1
ATOM 992 C C . LYS A 1 121 ? -3.802 6.918 11.284 1.00 78.81 121 LYS A C 1
ATOM 994 O O . LYS A 1 121 ? -3.728 5.733 10.965 1.00 78.81 121 LYS A O 1
ATOM 999 N N . ARG A 1 122 ? -3.039 7.863 10.730 1.00 81.75 122 ARG A N 1
ATOM 1000 C CA . ARG A 1 122 ? -2.054 7.587 9.678 1.00 81.75 122 ARG A CA 1
ATOM 1001 C C . ARG A 1 122 ? -0.768 8.374 9.866 1.00 81.75 122 ARG A C 1
ATOM 1003 O O . ARG A 1 122 ? -0.805 9.566 10.170 1.00 81.75 122 ARG A O 1
ATOM 1010 N N . TRP A 1 123 ? 0.347 7.718 9.585 1.00 84.62 123 TRP A N 1
ATOM 1011 C CA . TRP A 1 123 ? 1.694 8.279 9.592 1.00 84.62 123 TRP A CA 1
ATOM 1012 C C . TRP A 1 123 ? 2.434 7.817 8.337 1.00 84.62 123 TRP A C 1
ATOM 1014 O O . TRP A 1 123 ? 2.076 6.805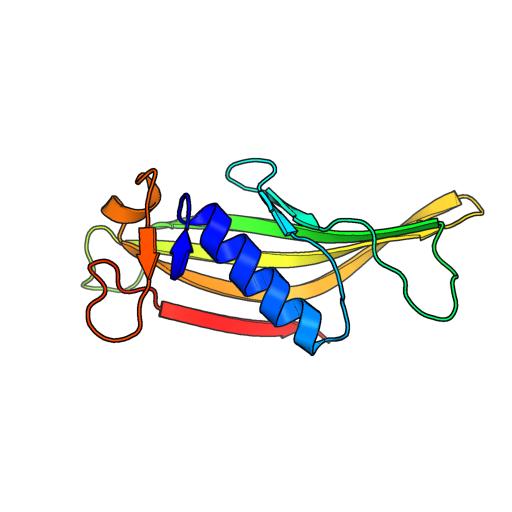 7.738 1.00 84.62 123 TRP A O 1
ATOM 1024 N N . ARG A 1 124 ? 3.438 8.577 7.899 1.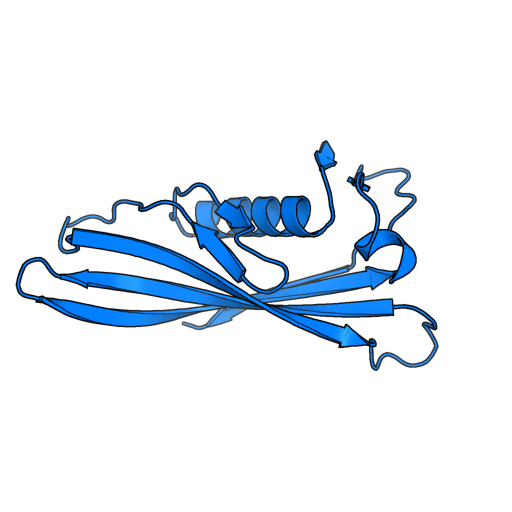00 85.25 124 ARG A N 1
ATOM 1025 C CA . ARG A 1 124 ? 4.255 8.230 6.729 1.00 85.25 124 ARG A CA 1
ATOM 1026 C C . ARG A 1 124 ? 5.648 8.826 6.834 1.00 85.25 124 ARG A C 1
ATOM 1028 O O . ARG A 1 124 ? 5.790 9.943 7.335 1.00 85.25 124 ARG A O 1
ATOM 1035 N N . GLY A 1 125 ? 6.622 8.110 6.294 1.00 78.94 125 GLY A N 1
ATOM 1036 C CA . GLY A 1 125 ? 8.005 8.545 6.145 1.00 78.94 125 GLY A CA 1
ATOM 1037 C C . GLY A 1 125 ? 8.570 8.115 4.794 1.00 78.94 125 GLY A C 1
ATOM 1038 O O . GLY A 1 125 ? 8.020 7.240 4.128 1.00 78.94 125 GLY A O 1
ATOM 1039 N N . ILE A 1 126 ? 9.652 8.770 4.380 1.00 79.81 126 ILE A N 1
ATOM 1040 C CA . ILE A 1 126 ? 10.422 8.430 3.179 1.00 79.81 126 ILE A CA 1
ATOM 1041 C C . ILE A 1 126 ? 11.781 7.946 3.671 1.00 79.81 126 ILE A C 1
ATOM 1043 O O . ILE A 1 126 ? 12.380 8.593 4.532 1.00 79.81 126 ILE A O 1
ATOM 1047 N N . GLU A 1 127 ? 12.242 6.822 3.140 1.00 71.19 127 GLU A N 1
ATOM 1048 C CA . GLU A 1 127 ? 13.601 6.333 3.358 1.00 71.19 127 GLU A CA 1
ATOM 1049 C C . GLU A 1 127 ? 14.397 6.716 2.106 1.00 71.19 127 GLU A C 1
ATOM 1051 O O . GLU A 1 127 ? 14.133 6.191 1.027 1.00 71.19 127 GLU A O 1
ATOM 1056 N N . LEU A 1 128 ? 15.262 7.730 2.238 1.00 52.47 128 LEU A N 1
ATOM 1057 C CA . LEU A 1 128 ? 16.155 8.225 1.181 1.00 52.47 128 LEU A CA 1
ATOM 1058 C C . LEU A 1 128 ? 17.562 7.658 1.361 1.00 52.47 128 LEU A C 1
ATOM 1060 O O . LEU A 1 128 ? 18.032 7.655 2.523 1.00 52.47 128 LEU A O 1
#